Protein AF-A0A946WNR4-F1 (afdb_monomer_lite)

Sequence (130 aa):
MKRIKTASILAFVIGAMAILVGARVAILNKGMPYYVLQGLPAYNLILGVLSVFPVTFLIWKKSQSAIPASIAILASHSIVLLILIVAYLGTVSVFSLGAMIFRIIIWSIILRLLFLHKKENSLENKGRTL

pLDDT: mean 89.33, std 9.06, range [59.81, 98.19]

Foldseek 3Di:
DVLLVVLLVLLQVLLVVLQVQLCVVPPVVPDDPADAPPPLSVVSNVLSVCSNPVLSVCSNVLHPCNLVSLVVSLVVLVVVLVCCVPPPPPNHDPVSNVSSVVSNVSSVSSNVSSVVVVVVVVVVVVVVVD

Structure (mmCIF, N/CA/C/O backbone):
data_AF-A0A946WNR4-F1
#
_entry.id   AF-A0A946WNR4-F1
#
loop_
_atom_site.group_PDB
_atom_site.id
_atom_site.type_symbol
_atom_site.label_atom_id
_atom_site.label_alt_id
_atom_site.label_comp_id
_atom_site.label_asym_id
_atom_site.label_entity_id
_atom_site.label_seq_id
_atom_site.pdbx_PDB_ins_code
_atom_site.Cartn_x
_atom_site.Cartn_y
_atom_site.Cartn_z
_atom_site.occupancy
_atom_site.B_iso_or_equiv
_atom_site.auth_seq_id
_atom_site.auth_comp_id
_atom_site.auth_asym_id
_atom_site.auth_atom_id
_atom_site.pdbx_PDB_model_num
ATOM 1 N N . MET A 1 1 ? -16.530 -4.138 15.182 1.00 69.38 1 MET A N 1
ATOM 2 C CA . MET A 1 1 ? -15.350 -5.052 15.117 1.00 69.38 1 MET A CA 1
ATOM 3 C C . MET A 1 1 ? -15.116 -5.703 13.749 1.00 69.38 1 MET A C 1
ATOM 5 O O . MET A 1 1 ? -13.966 -5.732 13.326 1.00 69.38 1 MET A O 1
ATOM 9 N N . LYS A 1 2 ? -16.150 -6.195 13.041 1.00 89.62 2 LYS A N 1
ATOM 10 C CA . LYS A 1 2 ? -15.995 -6.900 11.746 1.00 89.62 2 LYS A CA 1
ATOM 11 C C . LYS A 1 2 ? -15.163 -6.123 10.703 1.00 89.62 2 LYS A C 1
ATOM 13 O O . LYS A 1 2 ? -14.231 -6.688 10.148 1.00 89.62 2 LYS A O 1
ATOM 18 N N . ARG A 1 3 ? -15.414 -4.814 10.531 1.00 91.94 3 ARG A N 1
ATOM 19 C CA . ARG A 1 3 ? -14.700 -3.939 9.571 1.00 91.94 3 ARG A CA 1
ATOM 20 C C . ARG A 1 3 ? -13.178 -3.919 9.750 1.00 91.94 3 ARG A C 1
ATOM 22 O O . ARG A 1 3 ? -12.456 -4.061 8.772 1.00 91.94 3 ARG A O 1
ATOM 29 N N . ILE A 1 4 ? -12.701 -3.768 10.989 1.00 94.19 4 ILE A N 1
ATOM 30 C CA . ILE A 1 4 ? -11.260 -3.732 11.290 1.00 94.19 4 ILE A CA 1
ATOM 31 C C . ILE A 1 4 ? -10.612 -5.082 11.005 1.00 94.19 4 ILE A C 1
ATOM 33 O O . ILE A 1 4 ? -9.549 -5.122 10.403 1.00 94.19 4 ILE A O 1
ATOM 37 N N . LYS A 1 5 ? -11.282 -6.185 11.359 1.00 93.94 5 LYS A N 1
ATOM 38 C CA . LYS A 1 5 ? -10.786 -7.529 11.048 1.00 93.94 5 LYS A CA 1
ATOM 39 C C . LYS A 1 5 ? -10.635 -7.721 9.535 1.00 93.94 5 LYS A C 1
ATOM 41 O O . LYS A 1 5 ? -9.586 -8.166 9.087 1.00 93.94 5 LYS A O 1
ATOM 46 N N . THR A 1 6 ? -11.644 -7.331 8.754 1.00 95.50 6 THR A N 1
ATOM 47 C CA . THR A 1 6 ? -11.581 -7.375 7.285 1.00 95.50 6 THR A CA 1
ATOM 48 C C . THR A 1 6 ? -10.451 -6.499 6.745 1.00 95.50 6 THR A C 1
ATOM 50 O O . THR A 1 6 ? -9.668 -6.969 5.930 1.00 95.50 6 THR A O 1
ATOM 53 N N . ALA A 1 7 ? -10.320 -5.261 7.227 1.00 94.69 7 ALA A N 1
ATOM 54 C CA . ALA A 1 7 ? -9.263 -4.346 6.800 1.00 94.69 7 ALA A CA 1
ATOM 55 C C . ALA A 1 7 ? -7.855 -4.891 7.107 1.00 94.69 7 ALA A C 1
ATOM 57 O O . ALA A 1 7 ? -6.996 -4.858 6.232 1.00 94.69 7 ALA A O 1
ATOM 58 N N . SER A 1 8 ? -7.630 -5.449 8.304 1.00 94.88 8 SER A N 1
ATOM 59 C CA . SER A 1 8 ? -6.360 -6.091 8.672 1.00 94.88 8 SER A CA 1
ATOM 60 C C . SER A 1 8 ? -6.040 -7.290 7.783 1.00 94.88 8 SER A C 1
ATOM 62 O O . SER A 1 8 ? -4.911 -7.417 7.326 1.00 94.88 8 SER A O 1
ATOM 64 N N . ILE A 1 9 ? -7.020 -8.160 7.515 1.00 96.56 9 ILE A N 1
ATOM 65 C CA . ILE A 1 9 ? -6.816 -9.331 6.649 1.00 96.56 9 ILE A CA 1
ATOM 66 C C . ILE A 1 9 ? -6.470 -8.885 5.226 1.00 96.56 9 ILE A C 1
ATOM 68 O O . ILE A 1 9 ? -5.521 -9.399 4.642 1.00 96.56 9 ILE A O 1
ATOM 72 N N . LEU A 1 10 ? -7.197 -7.905 4.682 1.00 96.19 10 LEU A N 1
ATOM 73 C CA . LEU A 1 10 ? -6.917 -7.362 3.353 1.00 96.19 10 LEU A CA 1
ATOM 74 C C . LEU A 1 10 ? -5.511 -6.754 3.277 1.00 96.19 10 LEU A C 1
ATOM 76 O O . LEU A 1 10 ? -4.782 -7.065 2.338 1.00 96.19 10 LEU A O 1
ATOM 80 N N . ALA A 1 11 ? -5.117 -5.944 4.267 1.00 95.25 11 ALA A N 1
ATOM 81 C CA . ALA A 1 11 ? -3.790 -5.329 4.341 1.00 95.25 11 ALA A CA 1
ATOM 82 C C . ALA A 1 11 ? -2.666 -6.379 4.413 1.00 95.25 11 ALA A C 1
ATOM 84 O O . ALA A 1 11 ? -1.663 -6.266 3.706 1.00 95.25 11 ALA A O 1
ATOM 85 N N . PHE A 1 12 ? -2.868 -7.436 5.204 1.00 96.12 12 PHE A N 1
ATOM 86 C CA . PHE A 1 12 ? -1.926 -8.544 5.308 1.00 96.12 12 PHE A CA 1
ATOM 87 C C . PHE A 1 12 ? -1.780 -9.286 3.978 1.00 96.12 12 PHE A C 1
ATOM 89 O O . PHE A 1 12 ? -0.670 -9.458 3.483 1.00 96.12 12 PHE A O 1
ATOM 96 N N . VAL A 1 13 ? -2.899 -9.694 3.371 1.00 96.19 13 VAL A N 1
ATOM 97 C CA . VAL A 1 13 ? -2.901 -10.485 2.132 1.00 96.19 13 VAL A CA 1
ATOM 98 C C . VAL A 1 13 ? -2.283 -9.698 0.978 1.00 96.19 13 VAL A C 1
ATOM 100 O O . VAL A 1 13 ? -1.416 -10.220 0.276 1.00 96.19 13 VAL A O 1
ATOM 103 N N . ILE A 1 14 ? -2.680 -8.434 0.794 1.00 93.81 14 ILE A N 1
ATOM 104 C CA . ILE A 1 14 ? -2.157 -7.617 -0.307 1.00 93.81 14 ILE A CA 1
ATOM 105 C C . ILE A 1 14 ? -0.671 -7.297 -0.117 1.00 93.81 14 ILE A C 1
ATOM 107 O O . ILE A 1 14 ? 0.097 -7.314 -1.082 1.00 93.81 14 ILE A O 1
ATOM 111 N N . GLY A 1 15 ? -0.249 -7.063 1.128 1.00 91.69 15 GLY A N 1
ATOM 112 C CA . GLY A 1 15 ? 1.153 -6.878 1.467 1.00 91.69 15 GLY A CA 1
ATOM 113 C C . GLY A 1 15 ? 1.970 -8.142 1.202 1.00 91.69 15 GLY A C 1
ATOM 114 O O . GLY A 1 15 ? 3.013 -8.069 0.556 1.00 91.69 15 GLY A O 1
ATOM 115 N N . ALA A 1 16 ? 1.482 -9.310 1.628 1.00 93.19 16 ALA A N 1
ATOM 116 C CA . ALA A 1 16 ? 2.187 -10.580 1.471 1.00 93.19 16 ALA A CA 1
ATOM 117 C C . ALA A 1 16 ? 2.362 -10.928 -0.011 1.00 93.19 16 ALA A C 1
ATOM 119 O O . ALA A 1 16 ? 3.454 -11.295 -0.441 1.00 93.19 16 ALA A O 1
ATOM 120 N N . MET A 1 17 ? 1.323 -10.714 -0.822 1.00 92.50 17 MET A N 1
ATOM 121 C CA . MET A 1 17 ? 1.410 -10.845 -2.276 1.00 92.50 17 MET A CA 1
ATOM 122 C C . MET A 1 17 ? 2.487 -9.922 -2.865 1.00 92.50 17 MET A C 1
ATOM 124 O O . MET A 1 17 ? 3.276 -10.352 -3.707 1.00 92.50 17 MET A O 1
ATOM 128 N N . ALA A 1 18 ? 2.546 -8.660 -2.425 1.00 89.31 18 ALA A N 1
ATOM 129 C CA . ALA A 1 18 ? 3.552 -7.712 -2.895 1.00 89.31 18 ALA A CA 1
ATOM 130 C C . ALA A 1 18 ? 4.980 -8.140 -2.525 1.00 89.31 18 ALA A C 1
ATOM 132 O O . ALA A 1 18 ? 5.867 -8.019 -3.368 1.00 89.31 18 ALA A O 1
ATOM 133 N N . ILE A 1 19 ? 5.184 -8.708 -1.332 1.00 90.38 19 ILE A N 1
ATOM 134 C CA . ILE A 1 19 ? 6.472 -9.277 -0.915 1.00 90.38 19 ILE A CA 1
ATOM 135 C C . ILE A 1 19 ? 6.854 -10.455 -1.805 1.00 90.38 19 ILE A C 1
ATOM 137 O O . ILE A 1 19 ? 7.959 -10.474 -2.330 1.00 90.38 19 ILE A O 1
ATOM 141 N N . LEU A 1 20 ? 5.958 -11.424 -2.013 1.00 87.50 20 LEU A N 1
ATOM 142 C CA . LEU A 1 20 ? 6.268 -12.629 -2.790 1.00 87.50 20 LEU A CA 1
ATOM 143 C C . LEU A 1 20 ? 6.627 -12.296 -4.243 1.00 87.50 20 LEU A C 1
ATOM 145 O O . LEU A 1 20 ? 7.627 -12.785 -4.771 1.00 87.50 20 LEU A O 1
ATOM 149 N N . VAL A 1 21 ? 5.834 -11.433 -4.882 1.00 83.25 21 VAL A N 1
ATOM 150 C CA . VAL A 1 21 ? 6.082 -10.986 -6.260 1.00 83.25 21 VAL A CA 1
ATOM 151 C C . VAL A 1 21 ? 7.341 -10.121 -6.322 1.00 83.25 21 VAL A C 1
ATOM 153 O O . VAL A 1 21 ? 8.198 -10.344 -7.175 1.00 83.25 21 VAL A O 1
ATOM 156 N N . GLY A 1 22 ? 7.483 -9.169 -5.397 1.00 80.94 22 GLY A N 1
ATOM 157 C CA . GLY A 1 22 ? 8.638 -8.280 -5.310 1.00 80.94 22 GLY A CA 1
ATOM 158 C C . GLY A 1 22 ? 9.938 -9.049 -5.093 1.00 80.94 22 GLY A C 1
ATOM 159 O O . GLY A 1 22 ? 10.875 -8.864 -5.854 1.00 80.94 22 GLY A O 1
ATOM 160 N N . ALA A 1 23 ? 9.986 -9.976 -4.138 1.00 81.25 23 ALA A N 1
ATOM 161 C CA . ALA A 1 23 ? 11.158 -10.801 -3.852 1.00 81.25 23 ALA A CA 1
ATOM 162 C C . ALA A 1 23 ? 11.522 -11.722 -5.025 1.00 81.25 23 ALA A C 1
ATOM 164 O O . ALA A 1 23 ? 12.697 -11.853 -5.366 1.00 81.25 23 ALA A O 1
ATOM 165 N N . ARG A 1 24 ? 10.529 -12.323 -5.697 1.00 79.75 24 ARG A N 1
ATOM 166 C CA . ARG A 1 24 ? 10.778 -13.185 -6.863 1.00 79.75 24 ARG A CA 1
ATOM 167 C C . ARG A 1 24 ? 11.494 -12.447 -7.994 1.00 79.75 24 ARG A C 1
ATOM 169 O O . ARG A 1 24 ? 12.349 -13.038 -8.645 1.00 79.75 24 ARG A O 1
ATOM 176 N N . VAL A 1 25 ? 11.146 -11.184 -8.214 1.00 73.75 25 VAL A N 1
ATOM 177 C CA . VAL A 1 25 ? 11.693 -10.392 -9.320 1.00 73.75 25 VAL A CA 1
ATOM 178 C C . VAL A 1 25 ? 12.922 -9.585 -8.890 1.00 73.75 25 VAL A C 1
ATOM 180 O O . VAL A 1 25 ? 13.906 -9.557 -9.615 1.00 73.75 25 VAL A O 1
ATOM 183 N N . ALA A 1 26 ? 12.899 -8.966 -7.707 1.00 70.06 26 ALA A N 1
ATOM 184 C CA . ALA A 1 26 ? 13.974 -8.107 -7.204 1.00 70.06 26 ALA A CA 1
ATOM 185 C C . ALA A 1 26 ? 15.164 -8.882 -6.622 1.00 70.06 26 ALA A C 1
ATOM 187 O O . ALA A 1 26 ? 16.295 -8.439 -6.766 1.00 70.06 26 ALA A O 1
ATOM 188 N N . ILE A 1 27 ? 14.911 -9.997 -5.923 1.00 66.75 27 ILE A N 1
ATOM 189 C CA . ILE A 1 27 ? 15.940 -10.725 -5.159 1.00 66.75 27 ILE A CA 1
ATOM 190 C C . ILE A 1 27 ? 16.354 -11.994 -5.894 1.00 66.75 27 ILE A C 1
ATOM 192 O O . ILE A 1 27 ? 17.537 -12.265 -6.050 1.00 66.75 27 ILE A O 1
ATOM 196 N N . LEU A 1 28 ? 15.384 -12.782 -6.364 1.00 67.25 28 LEU A N 1
ATOM 197 C CA . LEU A 1 28 ? 15.679 -14.083 -6.972 1.00 67.25 28 LEU A CA 1
ATOM 198 C C . LEU A 1 28 ? 16.118 -13.985 -8.440 1.00 67.25 28 LEU A C 1
ATOM 200 O O . LEU A 1 28 ? 16.382 -15.022 -9.043 1.00 67.25 28 LEU A O 1
ATOM 204 N N . ASN A 1 29 ? 16.136 -12.773 -9.016 1.00 63.34 29 ASN A N 1
ATOM 205 C CA . ASN A 1 29 ? 16.408 -12.481 -10.429 1.00 63.34 29 ASN A CA 1
ATOM 206 C C . ASN A 1 29 ? 15.710 -13.456 -11.401 1.00 63.34 29 ASN A C 1
ATOM 208 O O . ASN A 1 29 ? 16.196 -13.747 -12.494 1.00 63.34 29 ASN A O 1
ATOM 212 N N . LYS A 1 30 ? 14.563 -14.014 -10.986 1.00 67.38 30 LYS A N 1
ATOM 213 C CA . LYS A 1 30 ? 13.776 -14.911 -11.823 1.00 67.38 30 LYS A CA 1
ATOM 214 C C . LYS A 1 30 ? 13.074 -14.021 -12.833 1.00 67.38 30 LYS A C 1
ATOM 216 O O . LYS A 1 30 ? 12.114 -13.335 -12.480 1.00 67.38 30 LYS A O 1
ATOM 221 N N . GLY A 1 31 ? 13.591 -14.025 -14.061 1.00 59.81 31 GLY A N 1
ATOM 222 C CA . GLY A 1 31 ? 13.055 -13.249 -15.171 1.00 59.81 31 GLY A CA 1
ATOM 223 C C . GLY A 1 31 ? 11.547 -13.442 -15.293 1.00 59.81 31 GLY A C 1
ATOM 224 O O . GLY A 1 31 ? 11.034 -14.562 -15.239 1.00 59.81 31 GLY A O 1
ATOM 225 N N . MET A 1 32 ? 10.822 -12.335 -15.408 1.00 67.88 32 MET A N 1
ATOM 226 C CA . MET A 1 32 ? 9.426 -12.378 -15.824 1.00 67.88 32 MET A CA 1
ATOM 227 C C . MET A 1 32 ? 9.389 -12.491 -17.349 1.00 67.88 32 MET A C 1
ATOM 229 O O . MET A 1 32 ? 10.279 -11.958 -18.009 1.00 67.88 32 MET A O 1
ATOM 233 N N . PRO A 1 33 ? 8.365 -13.131 -17.940 1.00 67.69 33 PRO A N 1
ATOM 234 C CA . PRO A 1 33 ? 8.233 -13.235 -19.395 1.00 67.69 33 PRO A CA 1
ATOM 235 C C . PRO A 1 33 ? 7.887 -11.886 -20.063 1.00 67.69 33 PRO A C 1
ATOM 237 O O . PRO A 1 33 ? 7.407 -11.852 -21.189 1.00 67.69 33 PRO A O 1
ATOM 240 N N . TYR A 1 34 ? 8.071 -10.770 -19.355 1.00 68.44 34 TYR A N 1
ATOM 241 C CA . TYR A 1 34 ? 7.758 -9.415 -19.779 1.00 68.44 34 TYR A CA 1
ATOM 242 C C . TYR A 1 34 ? 8.759 -8.420 -19.190 1.00 68.44 34 TYR A C 1
ATOM 244 O O . TYR A 1 34 ? 9.355 -8.669 -18.140 1.00 68.44 34 TYR A O 1
ATOM 252 N N . TYR A 1 35 ? 8.899 -7.265 -19.843 1.00 69.31 35 TYR A N 1
ATOM 253 C CA . TYR A 1 35 ? 9.762 -6.182 -19.380 1.00 69.31 35 TYR A CA 1
ATOM 254 C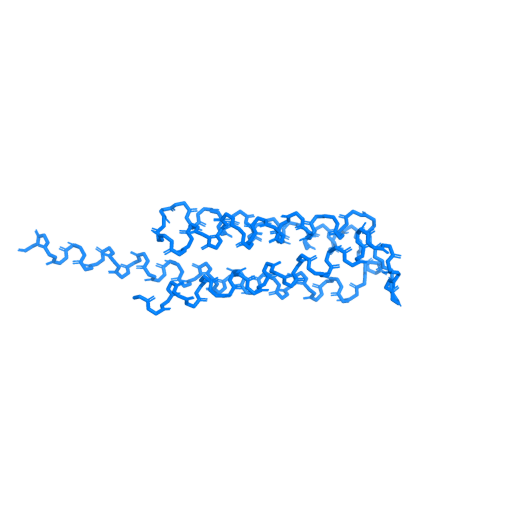 C . TYR A 1 35 ? 9.288 -5.627 -18.029 1.00 69.31 35 TYR A C 1
ATOM 256 O O . TYR A 1 35 ? 8.119 -5.271 -17.853 1.00 69.31 35 TYR A O 1
ATOM 264 N N . VAL A 1 36 ? 10.209 -5.550 -17.070 1.00 73.31 36 VAL A N 1
ATOM 265 C CA . VAL A 1 36 ? 9.976 -4.979 -15.743 1.00 73.31 36 VAL A CA 1
ATOM 266 C C . VAL A 1 36 ? 10.943 -3.825 -15.542 1.00 73.31 36 VAL A C 1
ATOM 268 O O . VAL A 1 36 ? 12.153 -3.996 -15.673 1.00 73.31 36 VAL A O 1
ATOM 271 N N . LEU A 1 37 ? 10.402 -2.656 -15.196 1.00 81.88 37 LEU A N 1
ATOM 272 C CA . LEU A 1 37 ? 11.207 -1.469 -14.940 1.00 81.88 37 LEU A CA 1
ATOM 273 C C . LEU A 1 37 ? 12.155 -1.719 -13.759 1.00 81.88 37 LEU A C 1
ATOM 275 O O . LEU A 1 37 ? 11.714 -2.109 -12.670 1.00 81.88 37 LEU A O 1
ATOM 279 N N . GLN A 1 38 ? 13.448 -1.481 -13.975 1.00 79.69 38 GLN A N 1
ATOM 280 C CA . GLN A 1 38 ? 14.469 -1.639 -12.941 1.00 79.69 38 GLN A CA 1
ATOM 281 C C . GLN A 1 38 ? 14.133 -0.716 -11.754 1.00 79.69 38 GLN A C 1
ATOM 283 O O . GLN A 1 38 ? 13.921 0.480 -11.924 1.00 79.69 38 GLN A O 1
ATOM 288 N N . GLY A 1 39 ? 13.991 -1.291 -10.555 1.00 84.00 39 GLY A N 1
ATOM 289 C CA . GLY A 1 39 ? 13.602 -0.582 -9.324 1.00 84.00 39 GLY A CA 1
ATOM 290 C C . GLY A 1 39 ? 12.131 -0.731 -8.903 1.00 84.00 39 GLY A C 1
ATOM 291 O O . GLY A 1 39 ? 11.843 -0.740 -7.704 1.00 84.00 39 GLY A O 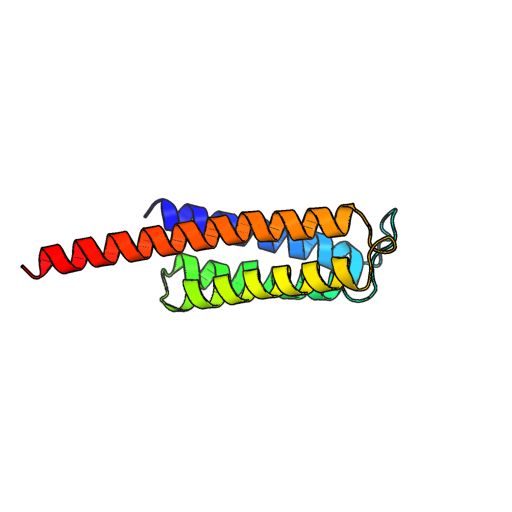1
ATOM 292 N N . LEU A 1 40 ? 11.197 -0.966 -9.834 1.00 86.88 40 LEU A N 1
ATOM 293 C CA . LEU A 1 40 ? 9.774 -1.156 -9.504 1.00 86.88 40 LEU A CA 1
ATOM 294 C C . LEU A 1 40 ? 9.520 -2.376 -8.585 1.00 86.88 40 LEU A C 1
ATOM 296 O O . LEU A 1 40 ? 8.732 -2.266 -7.639 1.00 86.88 40 LEU A O 1
ATOM 300 N N . PRO A 1 41 ? 10.192 -3.529 -8.781 1.00 87.31 41 PRO A N 1
ATOM 301 C CA . PRO A 1 41 ? 10.088 -4.670 -7.871 1.00 87.31 41 PRO A CA 1
ATOM 302 C C . PRO A 1 41 ? 10.598 -4.388 -6.457 1.00 87.31 41 PRO A C 1
ATOM 304 O O . PRO A 1 41 ? 9.972 -4.826 -5.494 1.00 87.31 41 PRO A O 1
ATOM 307 N N . ALA A 1 42 ? 11.700 -3.642 -6.327 1.00 89.12 42 ALA A N 1
ATOM 308 C CA . ALA A 1 42 ? 12.273 -3.285 -5.031 1.00 89.12 42 ALA A CA 1
ATOM 309 C C . ALA A 1 42 ? 11.327 -2.361 -4.252 1.00 89.12 42 ALA A C 1
ATOM 311 O O . ALA A 1 42 ? 11.031 -2.622 -3.088 1.00 89.12 42 ALA A O 1
ATOM 312 N N . TYR A 1 43 ? 10.762 -1.353 -4.924 1.00 93.06 43 TYR A N 1
ATOM 313 C CA . TYR A 1 43 ? 9.698 -0.521 -4.363 1.00 93.06 43 TYR A CA 1
ATOM 314 C C . TYR A 1 43 ? 8.515 -1.373 -3.872 1.00 93.06 43 TYR A C 1
ATOM 316 O O . TYR A 1 43 ? 8.093 -1.256 -2.722 1.00 93.06 43 TYR A O 1
ATOM 324 N N . ASN A 1 44 ? 8.011 -2.281 -4.715 1.00 91.56 44 ASN A N 1
ATOM 325 C CA . ASN A 1 44 ? 6.875 -3.136 -4.363 1.00 91.56 44 ASN A CA 1
ATOM 326 C C . ASN A 1 44 ? 7.167 -4.035 -3.157 1.00 91.56 44 ASN A C 1
ATOM 328 O O . ASN A 1 44 ? 6.281 -4.245 -2.329 1.00 91.56 44 ASN A O 1
ATOM 332 N N . LEU A 1 45 ? 8.393 -4.548 -3.050 1.00 89.62 45 LEU A N 1
ATOM 333 C CA . LEU A 1 45 ? 8.832 -5.346 -1.913 1.00 89.62 45 LEU A CA 1
ATOM 334 C C . LEU A 1 45 ? 8.832 -4.520 -0.622 1.00 89.62 45 LEU A C 1
ATOM 336 O O . LEU A 1 45 ? 8.228 -4.944 0.360 1.00 89.62 45 LEU A O 1
ATOM 340 N N . ILE A 1 46 ? 9.453 -3.336 -0.629 1.00 93.81 46 ILE A N 1
ATOM 341 C CA . ILE A 1 46 ? 9.532 -2.455 0.547 1.00 93.81 46 ILE A CA 1
ATOM 342 C C . ILE A 1 46 ? 8.127 -2.081 1.027 1.00 93.81 46 ILE A C 1
ATOM 344 O O . ILE A 1 46 ? 7.791 -2.263 2.198 1.00 93.81 46 ILE A O 1
ATOM 348 N N . LEU A 1 47 ? 7.271 -1.613 0.117 1.00 94.56 47 LEU A N 1
ATOM 349 C CA . LEU A 1 47 ? 5.898 -1.232 0.450 1.00 94.56 47 LEU A CA 1
ATOM 350 C C . LEU A 1 47 ? 5.063 -2.448 0.871 1.00 94.56 47 LEU A C 1
ATOM 352 O O . LEU A 1 47 ? 4.205 -2.329 1.746 1.00 94.56 47 LEU A O 1
ATOM 356 N N . GLY A 1 48 ? 5.340 -3.626 0.308 1.00 91.94 48 GLY A N 1
ATOM 357 C CA . GLY A 1 48 ? 4.763 -4.895 0.741 1.00 91.94 48 GLY A CA 1
ATOM 358 C C . GLY A 1 48 ? 5.107 -5.224 2.194 1.00 91.94 48 GLY A C 1
ATOM 359 O O . GLY A 1 48 ? 4.205 -5.500 2.981 1.00 91.94 48 GLY A O 1
ATOM 360 N N . VAL A 1 49 ? 6.381 -5.113 2.581 1.00 94.25 49 VAL A N 1
ATOM 361 C CA . VAL A 1 49 ? 6.843 -5.303 3.969 1.00 94.25 49 VAL A CA 1
ATOM 362 C C . VAL A 1 49 ? 6.157 -4.311 4.909 1.00 94.25 49 VAL A C 1
ATOM 364 O O . VAL A 1 49 ? 5.595 -4.720 5.926 1.00 94.25 49 VAL A O 1
ATOM 367 N N . LEU A 1 50 ? 6.116 -3.024 4.549 1.00 94.94 50 LEU A N 1
ATOM 368 C CA . LEU A 1 50 ? 5.410 -2.008 5.337 1.00 94.94 50 LEU A CA 1
ATOM 369 C C . LEU A 1 50 ? 3.911 -2.330 5.480 1.00 94.94 50 LEU A C 1
ATOM 371 O O . LEU A 1 50 ? 3.323 -2.173 6.549 1.00 94.94 50 LEU A O 1
ATOM 375 N N . SER A 1 51 ? 3.286 -2.844 4.426 1.00 91.62 51 SE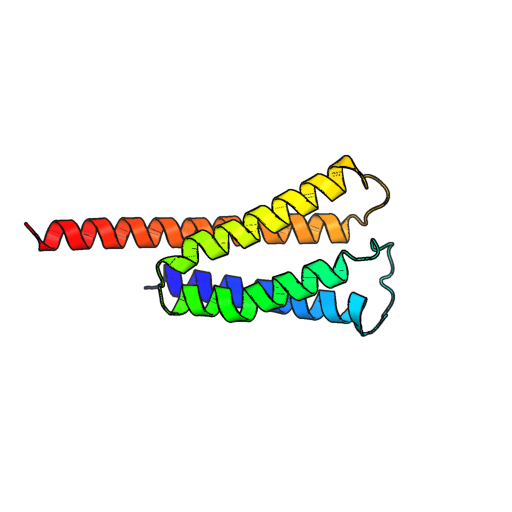R A N 1
ATOM 376 C CA . SER A 1 51 ? 1.875 -3.232 4.443 1.00 91.62 51 SER A CA 1
ATOM 377 C C . SER A 1 51 ? 1.607 -4.410 5.390 1.00 91.62 51 SER A C 1
ATOM 379 O O . SER A 1 51 ? 0.699 -4.337 6.224 1.00 91.62 51 SER A O 1
ATOM 381 N N . VAL A 1 52 ? 2.411 -5.479 5.303 1.00 92.75 52 VAL A N 1
ATOM 382 C CA . VAL A 1 52 ? 2.243 -6.709 6.102 1.00 92.75 52 VAL A CA 1
ATOM 383 C C . VAL A 1 52 ? 2.504 -6.484 7.578 1.00 92.75 52 VAL A C 1
ATOM 385 O O . VAL A 1 52 ? 1.758 -7.005 8.403 1.00 92.75 52 VAL A O 1
ATOM 388 N N . PHE A 1 53 ? 3.561 -5.749 7.920 1.00 93.38 53 PHE A N 1
ATOM 389 C CA . PHE A 1 53 ? 4.000 -5.650 9.307 1.00 93.38 53 PHE A CA 1
ATOM 390 C C . PHE A 1 53 ? 3.433 -4.396 9.981 1.00 93.38 53 PHE A C 1
ATOM 392 O O . PHE A 1 53 ? 2.419 -4.520 10.677 1.00 93.38 53 PHE A O 1
ATOM 399 N N . PRO A 1 54 ? 3.993 -3.184 9.792 1.00 93.62 54 PRO A N 1
ATOM 400 C CA . PRO A 1 54 ? 3.570 -2.036 10.579 1.00 93.62 54 PRO A CA 1
ATOM 401 C C . PRO A 1 54 ? 2.122 -1.633 10.298 1.00 93.62 54 PRO A C 1
ATOM 403 O O . PRO A 1 54 ? 1.369 -1.410 11.244 1.00 93.62 54 PRO A O 1
ATOM 406 N N . VAL A 1 55 ? 1.678 -1.575 9.038 1.00 93.12 55 VAL A N 1
ATOM 407 C CA . VAL A 1 55 ? 0.333 -1.054 8.740 1.00 93.12 55 VAL A CA 1
ATOM 408 C C . VAL A 1 55 ? -0.760 -2.027 9.179 1.00 93.12 55 VAL A C 1
ATOM 410 O O . VAL A 1 55 ? -1.702 -1.623 9.861 1.00 93.12 55 VAL A O 1
ATOM 413 N N . THR A 1 56 ? -0.619 -3.319 8.875 1.00 94.62 56 THR A N 1
ATOM 414 C CA . THR A 1 56 ? -1.560 -4.345 9.353 1.00 94.62 56 THR A CA 1
ATOM 415 C C . THR A 1 56 ? -1.631 -4.373 10.882 1.00 94.62 56 THR A C 1
ATOM 417 O O . THR A 1 56 ? -2.733 -4.425 11.438 1.00 94.62 56 THR A O 1
ATOM 420 N N . PHE A 1 57 ? -0.486 -4.287 11.571 1.00 94.56 57 PHE A N 1
ATOM 421 C CA . PHE A 1 57 ? -0.436 -4.241 13.033 1.00 94.56 57 PHE A CA 1
ATOM 422 C C . PHE A 1 57 ? -1.154 -3.007 13.596 1.00 94.56 57 PHE A C 1
ATOM 424 O O . PHE A 1 57 ? -1.974 -3.135 14.508 1.00 94.56 57 PHE A O 1
ATOM 431 N N . LEU A 1 58 ? -0.922 -1.823 13.015 1.00 94.75 58 LEU A N 1
ATOM 432 C CA . LEU A 1 58 ? -1.611 -0.587 13.400 1.00 94.75 58 LEU A CA 1
ATOM 433 C C . LEU A 1 58 ? -3.130 -0.697 13.217 1.00 94.75 58 LEU A C 1
ATOM 435 O O . LEU A 1 58 ? -3.881 -0.283 14.105 1.00 94.75 58 LEU A O 1
ATOM 439 N N . ILE A 1 59 ? -3.588 -1.281 12.103 1.00 94.81 59 ILE A N 1
ATOM 440 C CA . ILE A 1 59 ? -5.016 -1.513 11.850 1.00 94.81 59 ILE A CA 1
ATOM 441 C C . ILE A 1 59 ? -5.587 -2.479 12.893 1.00 94.81 59 ILE A C 1
ATOM 443 O O . ILE A 1 59 ? -6.631 -2.194 13.481 1.00 94.81 59 ILE A O 1
ATOM 447 N N . TRP A 1 60 ? -4.897 -3.587 13.175 1.00 94.00 60 TRP A N 1
ATOM 448 C CA . TRP A 1 60 ? -5.368 -4.588 14.136 1.00 94.00 60 TRP A CA 1
ATOM 449 C C . TRP A 1 60 ? -5.498 -4.007 15.549 1.00 94.00 60 TRP A C 1
ATOM 451 O O . TRP A 1 60 ? -6.507 -4.226 16.225 1.00 94.00 60 TRP A O 1
ATOM 461 N N . LYS A 1 61 ? -4.529 -3.187 15.969 1.00 94.00 61 LYS A N 1
ATOM 462 C CA . LYS A 1 61 ? -4.563 -2.460 17.246 1.00 94.00 61 LYS A CA 1
ATOM 463 C C . LYS A 1 61 ? -5.554 -1.294 17.273 1.00 94.00 61 LYS A C 1
ATOM 465 O O . LYS A 1 61 ? -5.685 -0.659 18.314 1.00 94.00 61 LYS A O 1
ATOM 470 N N . LYS A 1 62 ? -6.266 -1.015 16.171 1.00 92.31 62 LYS A N 1
ATOM 471 C CA . LYS A 1 62 ? -7.178 0.135 16.024 1.00 92.31 62 LYS A CA 1
ATOM 472 C C . LYS A 1 62 ? -6.487 1.465 16.354 1.00 92.31 62 LYS A C 1
ATOM 474 O O . LYS A 1 62 ? -7.111 2.376 16.894 1.00 92.31 62 LYS A O 1
ATOM 479 N N . SER A 1 63 ? -5.191 1.561 16.058 1.00 92.69 63 SER A N 1
ATOM 480 C CA . SER A 1 63 ? -4.403 2.757 16.346 1.00 92.69 63 SER A CA 1
ATOM 481 C C . SER A 1 63 ? -4.913 3.945 15.530 1.00 92.69 63 SER A C 1
ATOM 483 O O . SER A 1 63 ? -5.314 3.787 14.374 1.00 92.69 63 SER A O 1
ATOM 485 N N . GLN A 1 64 ? -4.841 5.153 16.095 1.00 89.81 64 GLN A N 1
ATOM 486 C CA . GLN A 1 64 ? -5.159 6.374 15.349 1.00 89.81 64 GLN A CA 1
ATOM 487 C C . GLN A 1 64 ? -4.236 6.561 14.135 1.00 89.81 64 GLN A C 1
ATOM 489 O O . GLN A 1 64 ? -4.668 7.109 13.120 1.00 89.81 64 GLN A O 1
ATOM 494 N N . SER A 1 65 ? -3.016 6.016 14.192 1.00 94.88 65 SER A N 1
ATOM 495 C CA . SER A 1 65 ? -2.044 6.052 13.096 1.00 94.88 65 SER A CA 1
ATOM 496 C C . SER A 1 65 ? -2.377 5.103 11.936 1.00 94.88 65 SER A C 1
ATOM 498 O O . SER A 1 65 ? -1.737 5.178 10.891 1.00 94.88 65 SER A O 1
ATOM 500 N N . ALA A 1 6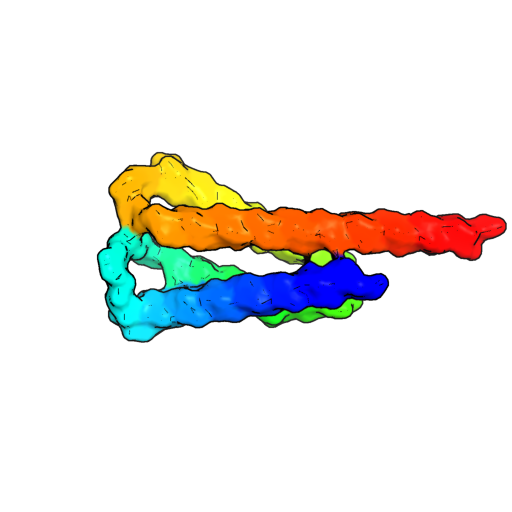6 ? -3.390 4.233 12.059 1.00 94.81 66 ALA A N 1
ATOM 501 C CA . ALA A 1 66 ? -3.777 3.310 10.989 1.00 94.81 66 ALA A CA 1
ATOM 502 C C . ALA A 1 66 ? -4.288 4.036 9.731 1.00 94.81 66 ALA A C 1
ATOM 504 O O . ALA A 1 66 ? -3.977 3.630 8.611 1.00 94.81 66 ALA A O 1
ATOM 505 N N . ILE A 1 67 ? -5.049 5.122 9.908 1.00 96.19 67 ILE A N 1
ATOM 506 C CA . ILE A 1 67 ? -5.562 5.942 8.799 1.00 96.19 67 ILE A CA 1
ATOM 507 C C . ILE A 1 67 ? -4.424 6.660 8.059 1.00 96.19 67 ILE A C 1
ATOM 509 O O . ILE A 1 67 ? -4.305 6.431 6.856 1.00 96.19 67 ILE A O 1
ATOM 513 N N . PRO A 1 68 ? -3.569 7.479 8.710 1.00 97.00 68 PRO A N 1
ATOM 514 C CA . PRO A 1 68 ? -2.492 8.169 8.002 1.00 97.00 68 PRO A CA 1
ATOM 515 C C . PRO A 1 68 ? -1.500 7.192 7.361 1.00 97.00 68 PRO A C 1
ATOM 517 O O . PRO A 1 68 ? -1.076 7.425 6.234 1.00 97.00 68 PRO A O 1
ATOM 520 N N . ALA A 1 69 ? -1.203 6.054 7.999 1.00 96.69 69 ALA A N 1
ATOM 521 C CA . ALA A 1 69 ? -0.361 5.025 7.393 1.00 96.69 69 ALA A CA 1
ATOM 522 C C . ALA A 1 69 ? -0.999 4.416 6.128 1.00 96.69 69 ALA A C 1
ATOM 524 O O . ALA A 1 69 ? -0.329 4.265 5.109 1.00 96.69 69 ALA A O 1
ATOM 525 N N . SER A 1 70 ? -2.306 4.130 6.151 1.00 96.81 70 SER A N 1
ATOM 526 C CA . SER A 1 70 ? -3.027 3.622 4.972 1.00 96.81 70 SER A CA 1
ATOM 527 C C . SER A 1 70 ? -3.101 4.656 3.842 1.00 96.81 70 SER A C 1
ATOM 529 O O . SER A 1 70 ? -2.993 4.293 2.673 1.00 96.81 70 SER A O 1
ATOM 531 N N . ILE A 1 71 ? -3.244 5.946 4.178 1.00 98.00 71 ILE A N 1
ATOM 532 C CA . ILE A 1 71 ? -3.176 7.051 3.209 1.00 98.00 71 ILE A CA 1
ATOM 533 C C . ILE A 1 71 ? -1.787 7.109 2.574 1.00 98.00 71 ILE A C 1
ATOM 535 O O . ILE A 1 71 ? -1.695 7.206 1.355 1.00 98.00 71 ILE A O 1
ATOM 539 N N . ALA A 1 72 ? -0.717 7.001 3.366 1.00 97.56 72 ALA A N 1
ATOM 540 C CA . ALA A 1 72 ? 0.650 7.022 2.854 1.00 97.56 72 ALA A CA 1
ATOM 541 C C . ALA A 1 72 ? 0.914 5.877 1.861 1.00 97.56 72 ALA A C 1
ATOM 543 O O . ALA A 1 72 ? 1.490 6.116 0.799 1.00 97.56 72 ALA A O 1
ATOM 544 N N . ILE A 1 73 ? 0.442 4.657 2.148 1.00 97.12 73 ILE A N 1
ATOM 545 C CA . ILE A 1 73 ? 0.564 3.528 1.212 1.00 97.12 73 ILE A CA 1
ATOM 546 C C . ILE A 1 73 ? -0.238 3.782 -0.074 1.00 97.12 73 ILE A C 1
ATOM 548 O O . ILE A 1 73 ? 0.299 3.643 -1.175 1.00 97.12 73 ILE A O 1
ATOM 552 N N . LEU A 1 74 ? -1.504 4.197 0.045 1.00 97.56 74 LEU A N 1
ATOM 553 C CA . LEU A 1 74 ? -2.364 4.484 -1.108 1.00 97.56 74 LEU A CA 1
ATOM 554 C C . LEU A 1 74 ? -1.787 5.599 -1.993 1.00 97.56 74 LEU A C 1
ATOM 556 O O . LEU A 1 74 ? -1.750 5.462 -3.217 1.00 97.56 74 LEU A O 1
ATOM 560 N N . ALA A 1 75 ? -1.316 6.683 -1.379 1.00 97.81 75 ALA A N 1
ATOM 561 C CA . ALA A 1 75 ? -0.689 7.801 -2.069 1.00 97.81 75 ALA A CA 1
ATOM 562 C C . ALA A 1 75 ? 0.591 7.352 -2.775 1.00 97.81 75 ALA A C 1
ATOM 564 O O . ALA A 1 75 ? 0.767 7.648 -3.953 1.00 97.81 75 ALA A O 1
ATOM 565 N N . SER A 1 76 ? 1.432 6.562 -2.102 1.00 97.25 76 SER A N 1
ATOM 566 C CA . SER A 1 76 ? 2.659 6.023 -2.694 1.00 97.25 76 SER A CA 1
ATOM 567 C C . SER A 1 76 ? 2.356 5.226 -3.965 1.00 97.25 76 SER A C 1
ATOM 569 O O . SER A 1 76 ? 2.975 5.469 -4.998 1.00 97.25 76 SER A O 1
ATOM 571 N N . HIS A 1 77 ? 1.379 4.314 -3.926 1.00 96.12 77 HIS A N 1
ATOM 572 C CA . HIS A 1 77 ? 0.989 3.543 -5.109 1.00 96.12 77 HIS A CA 1
ATOM 573 C C . HIS A 1 77 ? 0.389 4.415 -6.213 1.00 96.12 77 HIS A C 1
ATOM 575 O O . HIS A 1 77 ? 0.666 4.183 -7.387 1.00 96.12 77 HIS A O 1
ATOM 581 N N . SER A 1 78 ? -0.404 5.422 -5.846 1.00 97.25 78 SER A N 1
ATOM 582 C CA . SER A 1 78 ? -1.028 6.341 -6.804 1.00 97.25 78 SER A CA 1
ATOM 583 C C . SER A 1 78 ? 0.015 7.199 -7.521 1.00 97.25 78 SER A C 1
ATOM 585 O O . SER A 1 78 ? -0.051 7.347 -8.737 1.00 97.25 78 SER A O 1
ATOM 587 N N . ILE A 1 79 ? 1.016 7.698 -6.790 1.00 97.38 79 ILE A N 1
ATOM 588 C CA . ILE A 1 79 ? 2.147 8.450 -7.346 1.00 97.38 79 ILE A CA 1
ATOM 589 C C . ILE A 1 79 ? 2.961 7.563 -8.285 1.00 97.38 79 ILE A C 1
ATOM 591 O O . ILE A 1 79 ? 3.252 7.970 -9.406 1.00 97.38 79 ILE A O 1
ATOM 595 N N . VAL A 1 80 ? 3.297 6.337 -7.871 1.00 95.25 80 VAL A N 1
ATOM 596 C CA . VAL A 1 80 ? 4.042 5.422 -8.743 1.00 95.25 80 VAL A CA 1
ATOM 597 C C . VAL A 1 80 ? 3.236 5.079 -9.991 1.00 95.25 80 VAL A C 1
ATOM 599 O O . VAL A 1 80 ? 3.789 5.129 -11.082 1.00 95.25 80 VAL A O 1
ATOM 602 N N . LEU A 1 81 ? 1.936 4.795 -9.874 1.00 95.62 81 LEU A N 1
ATOM 603 C CA . LEU A 1 81 ? 1.093 4.563 -11.047 1.00 95.62 81 LEU A CA 1
ATOM 604 C C . LEU A 1 81 ? 1.083 5.779 -11.984 1.00 95.62 81 LEU A C 1
ATOM 606 O O . LEU A 1 81 ? 1.219 5.603 -13.191 1.00 95.62 81 LEU A O 1
ATOM 610 N N . LEU A 1 82 ? 0.974 6.995 -11.445 1.00 96.50 82 LEU A N 1
ATOM 611 C CA . LEU A 1 82 ? 1.033 8.221 -12.238 1.00 96.50 82 LEU A CA 1
ATOM 612 C C . LEU A 1 82 ? 2.369 8.342 -12.984 1.00 96.50 82 LEU A C 1
ATOM 614 O O . LEU A 1 82 ? 2.368 8.603 -14.182 1.00 96.50 82 LEU A O 1
ATOM 618 N N . ILE A 1 83 ? 3.495 8.080 -12.313 1.00 94.19 83 ILE A N 1
ATOM 619 C CA . ILE A 1 83 ? 4.823 8.068 -12.945 1.00 94.19 83 ILE A CA 1
ATOM 620 C C . ILE A 1 83 ? 4.877 7.030 -14.070 1.00 94.19 83 ILE A C 1
ATOM 622 O O . ILE A 1 83 ? 5.371 7.332 -15.153 1.00 94.19 83 ILE A O 1
ATOM 626 N N . LEU A 1 84 ? 4.349 5.822 -13.850 1.00 93.06 84 LEU A N 1
ATOM 627 C CA . LEU A 1 84 ? 4.336 4.776 -14.875 1.00 93.06 84 LEU A CA 1
ATOM 628 C C . LEU A 1 84 ? 3.496 5.175 -16.095 1.00 93.06 84 LEU A C 1
ATOM 630 O O . LEU A 1 84 ? 3.915 4.918 -17.219 1.00 93.06 84 LEU A O 1
ATOM 634 N N . ILE A 1 85 ? 2.343 5.815 -15.886 1.00 94.31 85 ILE A N 1
ATOM 635 C CA . ILE A 1 85 ? 1.460 6.266 -16.971 1.00 94.31 85 ILE A CA 1
ATOM 636 C C . ILE A 1 85 ? 2.057 7.460 -17.725 1.00 94.31 85 ILE A C 1
ATOM 638 O O . ILE A 1 85 ? 1.887 7.548 -18.933 1.00 94.31 85 ILE A O 1
ATOM 642 N N . VAL A 1 86 ? 2.744 8.380 -17.046 1.00 95.00 86 VAL A N 1
ATOM 643 C CA . VAL A 1 86 ? 3.265 9.602 -17.682 1.00 95.00 86 VAL A CA 1
ATOM 644 C C . VAL A 1 86 ? 4.617 9.366 -18.354 1.00 95.00 86 VAL A C 1
ATOM 646 O O . VAL A 1 86 ? 4.829 9.822 -19.472 1.00 95.00 86 VAL A O 1
ATOM 649 N N . ALA A 1 87 ? 5.535 8.662 -17.689 1.00 91.62 87 AL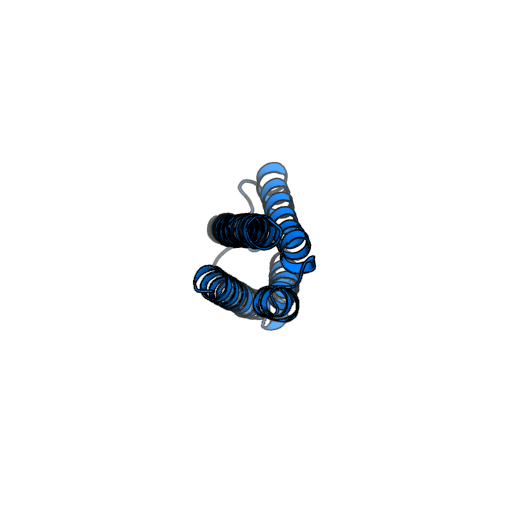A A N 1
ATOM 650 C CA . ALA A 1 87 ? 6.928 8.552 -18.127 1.00 91.62 87 ALA A CA 1
ATOM 651 C C . ALA A 1 87 ? 7.276 7.207 -18.783 1.00 91.62 87 ALA A C 1
ATOM 653 O O . ALA A 1 87 ? 8.285 7.112 -19.474 1.00 91.62 87 ALA A O 1
ATOM 654 N N . TYR A 1 88 ? 6.465 6.164 -18.573 1.00 89.44 88 TYR A N 1
ATOM 655 C CA . TYR A 1 88 ? 6.788 4.794 -18.997 1.00 89.44 88 TYR A CA 1
ATOM 656 C C . TYR A 1 88 ? 5.647 4.109 -19.760 1.00 89.44 88 TYR A C 1
ATOM 658 O O . TYR A 1 88 ? 5.620 2.879 -19.880 1.00 89.44 88 TYR A O 1
ATOM 666 N N . LEU A 1 89 ? 4.702 4.880 -20.306 1.00 87.44 89 LEU A N 1
ATOM 667 C CA . LEU A 1 89 ? 3.614 4.328 -21.107 1.00 87.44 89 LEU A CA 1
ATOM 668 C C . LEU A 1 89 ? 4.170 3.618 -22.346 1.00 87.44 89 LEU A C 1
ATOM 670 O O . LEU A 1 89 ? 5.048 4.135 -23.030 1.00 87.44 89 LEU A O 1
ATOM 674 N N . GLY A 1 90 ? 3.681 2.409 -22.618 1.00 85.06 90 GLY A N 1
ATOM 675 C CA . GLY A 1 90 ? 4.148 1.585 -23.738 1.00 85.06 90 GLY A CA 1
ATOM 676 C C . GLY A 1 90 ? 5.455 0.823 -23.486 1.00 85.06 90 GLY A C 1
ATOM 677 O O . GLY A 1 90 ? 5.755 -0.094 -24.243 1.00 85.06 90 GLY A O 1
ATOM 678 N N . THR A 1 91 ? 6.197 1.128 -22.414 1.00 86.81 91 THR A N 1
ATOM 679 C CA . THR A 1 91 ? 7.390 0.357 -22.009 1.00 86.81 91 THR A CA 1
ATOM 680 C C . THR A 1 91 ? 7.104 -0.547 -20.816 1.00 86.81 91 THR A C 1
ATOM 682 O O . THR A 1 91 ? 7.509 -1.708 -20.801 1.00 86.81 91 THR A O 1
ATOM 685 N N . VAL A 1 92 ? 6.368 -0.052 -19.818 1.00 85.88 92 VAL A N 1
ATOM 686 C CA . VAL A 1 92 ? 5.986 -0.837 -18.641 1.00 85.88 92 VAL A CA 1
ATOM 687 C C . VAL A 1 92 ? 4.998 -1.949 -19.013 1.00 85.88 92 VAL A C 1
ATOM 689 O O . VAL A 1 92 ? 4.076 -1.747 -19.803 1.00 85.88 92 VAL A O 1
ATOM 692 N N . SER A 1 93 ? 5.147 -3.135 -18.414 1.00 87.62 93 SER A N 1
ATOM 693 C CA . SER A 1 93 ? 4.216 -4.232 -18.681 1.00 87.62 93 SER A CA 1
ATOM 694 C C . SER A 1 93 ? 2.800 -3.932 -18.179 1.00 87.62 93 SER A C 1
ATOM 696 O O . SER A 1 93 ? 2.598 -3.407 -17.078 1.00 87.62 93 SER A O 1
ATOM 698 N N . VAL A 1 94 ? 1.798 -4.367 -18.951 1.00 87.62 94 VAL A N 1
ATOM 699 C CA . VAL A 1 94 ? 0.374 -4.275 -18.575 1.00 87.62 94 VAL A CA 1
ATOM 700 C C . VAL A 1 94 ? 0.102 -5.013 -17.260 1.00 87.62 94 VAL A C 1
ATOM 702 O O . VAL A 1 94 ? -0.705 -4.565 -16.450 1.00 87.62 94 VAL A O 1
ATOM 705 N N . PHE A 1 95 ? 0.838 -6.096 -16.984 1.00 84.88 95 PHE A N 1
ATOM 706 C CA . PHE A 1 95 ? 0.772 -6.806 -15.705 1.00 84.88 95 PHE A CA 1
ATOM 707 C C . PHE A 1 95 ? 1.227 -5.941 -14.521 1.00 84.88 95 PHE A C 1
ATOM 709 O O . PHE A 1 95 ? 0.614 -5.996 -13.456 1.00 84.88 95 PHE A O 1
ATOM 716 N N . SER A 1 96 ? 2.264 -5.113 -14.694 1.00 85.81 96 SER A N 1
ATOM 717 C CA . SER A 1 96 ? 2.739 -4.208 -13.638 1.00 85.81 96 SER A CA 1
ATOM 718 C C . SER A 1 96 ? 1.741 -3.080 -13.376 1.00 85.81 96 SER A C 1
ATOM 720 O O . SER A 1 96 ? 1.449 -2.784 -12.217 1.00 85.81 96 SER A O 1
ATOM 722 N N . LEU A 1 97 ? 1.166 -2.498 -14.437 1.00 91.12 97 LEU A N 1
ATOM 723 C CA . LEU A 1 97 ? 0.097 -1.501 -14.323 1.00 91.12 97 LEU A CA 1
ATOM 724 C C . LEU A 1 97 ? -1.141 -2.091 -13.643 1.00 91.12 97 LEU A C 1
ATOM 726 O O . LEU A 1 97 ? -1.634 -1.527 -12.667 1.00 91.12 97 LEU A O 1
ATOM 730 N N . GLY A 1 98 ? -1.592 -3.265 -14.089 1.00 91.31 98 GLY A N 1
ATOM 731 C CA . GLY A 1 98 ? -2.726 -3.970 -13.495 1.00 91.31 98 GLY A CA 1
ATOM 732 C C . GLY A 1 98 ? -2.511 -4.263 -12.010 1.00 91.31 98 GLY A C 1
ATOM 733 O O . GLY A 1 98 ? -3.397 -4.012 -11.194 1.00 91.31 98 GLY A O 1
ATOM 734 N N . ALA A 1 99 ? -1.309 -4.700 -11.624 1.00 89.81 99 ALA A N 1
ATOM 735 C CA . ALA A 1 99 ? -0.972 -4.927 -10.222 1.00 89.81 99 ALA A CA 1
ATOM 736 C C . ALA A 1 99 ? -0.988 -3.632 -9.386 1.00 89.81 99 ALA A C 1
ATOM 738 O O . ALA A 1 99 ? -1.372 -3.663 -8.215 1.00 89.81 99 ALA A O 1
ATOM 739 N N . MET A 1 100 ? -0.577 -2.492 -9.951 1.00 94.06 100 MET A N 1
ATOM 740 C CA . MET A 1 100 ? -0.653 -1.195 -9.265 1.00 94.06 100 MET A CA 1
ATOM 741 C C . MET A 1 100 ? -2.094 -0.719 -9.088 1.00 94.06 100 MET A C 1
ATOM 743 O O . MET A 1 100 ? -2.475 -0.336 -7.982 1.00 94.06 100 MET A O 1
ATOM 747 N N . ILE A 1 101 ? -2.914 -0.821 -10.135 1.00 95.62 101 ILE A N 1
ATOM 748 C CA . ILE A 1 101 ? -4.340 -0.479 -10.083 1.00 95.62 101 ILE A CA 1
ATOM 749 C C . ILE A 1 101 ? -5.056 -1.343 -9.041 1.00 95.62 101 ILE A C 1
ATOM 751 O O . ILE A 1 101 ? -5.785 -0.823 -8.198 1.00 95.62 101 ILE A O 1
ATOM 755 N N . PHE A 1 102 ? -4.797 -2.654 -9.039 1.00 95.12 102 PHE A N 1
ATOM 756 C CA . PHE A 1 102 ? -5.368 -3.569 -8.055 1.00 95.12 102 PHE A CA 1
ATOM 757 C C . PHE A 1 102 ? -5.023 -3.157 -6.617 1.00 95.12 102 PHE A C 1
ATOM 759 O O . PHE A 1 102 ? -5.912 -3.091 -5.766 1.00 95.12 102 PHE A O 1
ATOM 766 N N . ARG A 1 103 ? -3.757 -2.804 -6.340 1.00 94.62 103 ARG A N 1
ATOM 767 C CA . ARG A 1 103 ? -3.351 -2.305 -5.015 1.00 94.62 103 ARG A CA 1
ATOM 768 C C . ARG A 1 103 ? -4.091 -1.030 -4.636 1.00 94.62 103 ARG A C 1
ATOM 770 O O . ARG A 1 103 ? -4.573 -0.952 -3.512 1.00 94.62 103 ARG A O 1
ATOM 777 N N . ILE A 1 104 ? -4.214 -0.066 -5.546 1.00 97.56 104 ILE A N 1
ATOM 778 C CA . ILE A 1 104 ? -4.949 1.182 -5.295 1.00 97.56 104 ILE A CA 1
ATOM 779 C C . ILE A 1 104 ? -6.399 0.878 -4.917 1.00 97.56 104 ILE A C 1
ATOM 781 O O . ILE A 1 104 ? -6.854 1.347 -3.880 1.00 97.56 104 ILE A O 1
ATOM 785 N N . ILE A 1 105 ? -7.091 0.021 -5.676 1.00 98.19 105 ILE A N 1
ATOM 786 C CA . ILE A 1 105 ? -8.478 -0.371 -5.387 1.00 98.19 105 ILE A CA 1
ATOM 787 C C . ILE A 1 105 ? -8.593 -0.990 -3.988 1.00 98.19 105 ILE A C 1
ATOM 789 O O . ILE A 1 105 ? -9.423 -0.559 -3.183 1.00 98.19 105 ILE A O 1
ATOM 793 N N . ILE A 1 106 ? -7.749 -1.974 -3.665 1.00 97.62 106 ILE A N 1
ATOM 794 C CA . ILE A 1 106 ? -7.780 -2.645 -2.359 1.00 97.62 106 ILE A CA 1
ATOM 795 C C . ILE A 1 106 ? -7.465 -1.664 -1.223 1.00 97.62 106 ILE A C 1
ATOM 797 O O . ILE A 1 106 ? -8.168 -1.656 -0.210 1.00 97.62 106 ILE A O 1
ATOM 801 N N . TRP A 1 107 ? -6.470 -0.792 -1.385 1.00 97.75 107 TRP A N 1
ATOM 802 C CA . TRP A 1 107 ? -6.129 0.215 -0.380 1.00 97.75 107 TRP A CA 1
ATOM 803 C C . TRP A 1 107 ? -7.215 1.278 -0.210 1.00 97.75 107 TRP A C 1
ATOM 805 O O . TRP A 1 107 ? -7.487 1.682 0.921 1.00 97.75 107 TRP A O 1
ATOM 815 N N . SER A 1 108 ? -7.912 1.671 -1.278 1.00 98.12 108 SER A N 1
ATOM 816 C CA . SER A 1 108 ? -9.102 2.522 -1.188 1.00 98.12 108 SER A CA 1
ATOM 817 C C . SER A 1 108 ? -10.222 1.844 -0.393 1.00 98.12 108 SER A C 1
ATOM 819 O O . SER A 1 108 ? -10.856 2.491 0.444 1.00 98.12 108 SER A O 1
ATOM 821 N N . ILE A 1 109 ? -10.441 0.537 -0.587 1.00 98.06 109 ILE A N 1
ATOM 822 C CA . ILE A 1 109 ? -11.415 -0.241 0.196 1.00 98.06 109 ILE A CA 1
ATOM 823 C C . ILE A 1 109 ? -11.007 -0.290 1.673 1.00 98.06 109 ILE A C 1
ATOM 825 O O . ILE A 1 109 ? -11.835 0.003 2.537 1.00 98.06 109 ILE A O 1
ATOM 829 N N . ILE A 1 110 ? -9.743 -0.610 1.975 1.00 97.31 110 ILE A N 1
ATOM 830 C CA . ILE A 1 110 ? -9.206 -0.624 3.346 1.00 97.31 110 ILE A CA 1
ATOM 831 C C . ILE A 1 110 ? -9.435 0.738 4.004 1.00 97.31 110 ILE A C 1
ATOM 833 O O . ILE A 1 110 ? -10.051 0.813 5.067 1.00 97.31 110 ILE A O 1
ATOM 837 N N . LEU A 1 111 ? -9.014 1.822 3.351 1.00 97.31 111 LEU A N 1
ATOM 838 C CA . LEU A 1 111 ? -9.138 3.176 3.879 1.00 97.31 111 LEU A CA 1
ATOM 839 C C . LEU A 1 111 ? -10.605 3.553 4.140 1.00 97.31 111 LEU A C 1
ATOM 841 O O . LEU A 1 111 ? -10.932 4.085 5.205 1.00 97.31 111 LEU A O 1
ATOM 845 N N . ARG A 1 112 ? -11.516 3.200 3.224 1.00 97.25 112 ARG A N 1
ATOM 846 C CA . ARG A 1 112 ? -12.961 3.393 3.408 1.00 97.25 112 ARG A CA 1
ATOM 847 C C . ARG A 1 112 ? -13.490 2.635 4.628 1.00 97.25 112 ARG A C 1
ATOM 849 O O . ARG A 1 112 ? -14.258 3.201 5.405 1.00 97.25 112 ARG A O 1
ATOM 856 N N . LEU A 1 113 ? -13.072 1.384 4.839 1.00 96.69 113 LEU A N 1
ATOM 857 C CA . LEU A 1 113 ? -13.457 0.599 6.019 1.00 96.69 113 LEU A CA 1
ATOM 858 C C . LEU A 1 113 ? -12.979 1.248 7.327 1.00 96.69 113 LEU A C 1
ATOM 860 O O . LEU A 1 113 ? -13.738 1.266 8.302 1.00 96.69 113 LEU A O 1
ATOM 864 N N . LEU A 1 114 ? -11.764 1.808 7.346 1.00 95.94 114 LEU A N 1
ATOM 865 C CA . LEU A 1 114 ? -11.221 2.513 8.512 1.00 95.94 114 LEU A CA 1
ATOM 866 C C . LEU A 1 114 ? -12.020 3.780 8.838 1.00 95.94 114 LEU A C 1
ATOM 868 O O . LEU A 1 114 ? -12.386 3.989 9.996 1.00 95.94 114 LEU A O 1
ATOM 872 N N . PHE A 1 115 ? -12.349 4.597 7.832 1.00 95.38 115 PHE A N 1
ATOM 873 C CA . PHE A 1 115 ? -13.155 5.806 8.033 1.00 95.38 115 PHE A CA 1
ATOM 874 C C . PHE A 1 115 ? -14.562 5.493 8.544 1.00 95.38 115 PHE A C 1
ATOM 876 O O . PHE A 1 115 ? -15.030 6.137 9.485 1.00 95.38 115 PHE A O 1
ATOM 883 N N . LEU A 1 116 ? -15.220 4.475 7.979 1.00 94.31 116 LEU A N 1
ATOM 884 C CA . LEU A 1 116 ? -16.539 4.042 8.444 1.00 94.31 116 LEU A CA 1
ATOM 885 C C . LEU A 1 116 ? -16.500 3.567 9.902 1.00 94.31 116 LEU A C 1
ATOM 887 O O . LEU A 1 116 ? -17.409 3.884 10.665 1.00 94.31 116 LEU A O 1
ATOM 891 N N . HIS A 1 117 ? -15.445 2.854 10.308 1.00 92.88 117 HIS A N 1
ATOM 892 C CA . HIS A 1 117 ? -15.280 2.443 11.703 1.00 92.88 117 HIS A CA 1
ATOM 893 C C . HIS A 1 117 ? -15.029 3.630 12.643 1.00 92.88 117 HIS A C 1
ATOM 895 O O . HIS A 1 117 ? -15.633 3.700 13.710 1.00 92.88 117 HIS A O 1
ATOM 901 N N . LYS A 1 118 ? -14.173 4.585 12.251 1.00 92.06 118 LYS A N 1
ATOM 902 C CA . LYS A 1 118 ? -13.899 5.787 13.054 1.00 92.06 118 LYS A CA 1
ATOM 903 C C . LYS A 1 118 ? -15.164 6.623 13.267 1.00 92.06 118 LYS A C 1
ATOM 905 O O . LYS A 1 118 ? -15.404 7.079 14.382 1.00 92.06 118 LYS A O 1
ATOM 910 N N . LYS A 1 119 ? -15.981 6.789 12.220 1.00 90.31 119 LYS A N 1
ATOM 911 C CA . LYS A 1 119 ? -17.255 7.518 12.296 1.00 90.31 119 LYS A CA 1
ATOM 912 C C . LYS A 1 119 ? -18.233 6.854 13.267 1.00 90.31 119 LYS A C 1
ATOM 914 O O . LYS A 1 119 ? -18.791 7.540 14.113 1.00 90.31 119 LYS A O 1
ATOM 919 N N . GLU A 1 120 ? -18.410 5.536 13.171 1.00 88.38 120 GLU A N 1
ATOM 920 C CA . GLU A 1 120 ? -19.280 4.764 14.072 1.00 88.38 120 GLU A CA 1
ATOM 921 C C . GLU A 1 120 ? -18.857 4.907 15.541 1.00 88.38 120 GLU A C 1
ATOM 923 O O . GLU A 1 120 ? -19.673 5.305 16.369 1.00 88.38 120 GLU A O 1
ATOM 928 N N . ASN A 1 121 ? -17.574 4.685 15.848 1.00 87.69 121 ASN A N 1
ATOM 929 C CA . ASN A 1 121 ? -17.071 4.811 17.220 1.00 87.69 121 ASN A CA 1
ATOM 930 C C . ASN A 1 121 ? -17.252 6.235 17.774 1.00 87.69 121 ASN A C 1
ATOM 932 O O . ASN A 1 121 ? -17.514 6.407 18.960 1.00 87.69 121 ASN A O 1
ATOM 936 N N . SER A 1 122 ? -17.101 7.266 16.934 1.00 87.38 122 SER A N 1
ATOM 937 C CA . SER A 1 122 ? -17.293 8.659 17.353 1.00 87.38 122 SER A CA 1
ATOM 938 C C . SER A 1 122 ? -18.746 8.969 17.717 1.00 87.38 122 SER A C 1
ATOM 940 O O . SER A 1 122 ? -18.979 9.759 18.630 1.00 87.38 122 SER A O 1
ATOM 942 N N . LEU A 1 123 ? -19.711 8.386 17.001 1.00 87.56 123 LEU A N 1
ATOM 943 C CA . LEU A 1 123 ? -21.140 8.574 17.268 1.00 87.56 123 LEU A CA 1
ATOM 944 C C . LEU A 1 123 ? -21.566 7.845 18.545 1.00 87.56 123 LEU A C 1
ATOM 946 O O . LEU A 1 123 ? -22.250 8.432 19.377 1.00 87.56 123 LEU A O 1
ATOM 950 N N . GLU A 1 124 ? -21.106 6.605 18.729 1.00 84.88 124 GLU A N 1
ATOM 951 C CA . GLU A 1 124 ? -21.356 5.819 19.944 1.00 84.88 124 GLU A CA 1
ATOM 952 C C . GLU A 1 124 ? -20.819 6.530 21.193 1.00 84.88 124 GLU A C 1
ATOM 954 O O . GLU A 1 124 ? -21.512 6.623 22.203 1.00 84.88 124 GLU A O 1
ATOM 959 N N . ASN A 1 125 ? -19.606 7.086 21.114 1.00 82.06 125 ASN A N 1
ATOM 960 C CA . ASN A 1 125 ? -18.998 7.773 22.250 1.00 82.06 125 ASN A CA 1
ATOM 961 C C . ASN A 1 125 ? -19.755 9.060 22.617 1.00 82.06 125 ASN A C 1
ATOM 963 O O . ASN A 1 125 ? -19.978 9.323 23.791 1.00 82.06 125 ASN A O 1
ATOM 967 N N . LYS A 1 126 ? -20.226 9.818 21.616 1.00 83.00 126 LYS A N 1
ATOM 968 C CA . LYS A 1 126 ? -21.038 11.026 21.834 1.00 83.00 126 LYS A CA 1
ATOM 969 C C . LYS A 1 126 ? -22.405 10.715 22.461 1.00 83.00 126 LYS A C 1
ATOM 971 O O . LYS A 1 126 ? -22.905 11.520 23.235 1.00 83.00 126 LYS A O 1
ATOM 976 N N . GLY A 1 127 ? -23.001 9.565 22.142 1.00 77.56 127 GLY A N 1
ATOM 977 C CA . GLY A 1 127 ? -24.268 9.123 22.735 1.00 77.56 127 GLY A CA 1
ATOM 978 C C . GLY A 1 127 ? -24.154 8.624 24.180 1.00 77.56 127 GLY A C 1
ATOM 979 O O . GLY A 1 127 ? -25.151 8.628 24.882 1.00 77.56 127 GLY A O 1
ATOM 980 N N . ARG A 1 128 ? -22.961 8.211 24.635 1.00 75.69 128 ARG A N 1
ATOM 981 C CA . ARG A 1 128 ? -22.706 7.810 26.036 1.00 75.69 128 ARG A CA 1
ATOM 982 C C . ARG A 1 128 ? -22.416 8.978 26.979 1.00 75.69 128 ARG A C 1
ATOM 984 O O . ARG A 1 128 ? -22.425 8.788 28.188 1.00 75.69 128 ARG A O 1
ATOM 991 N N . THR A 1 129 ? -22.078 10.143 26.435 1.00 75.56 129 THR A N 1
ATOM 992 C CA . THR A 1 129 ? -21.765 11.358 27.204 1.00 75.56 129 THR A CA 1
ATOM 993 C C . THR A 1 129 ? -22.972 12.285 27.392 1.00 75.56 129 THR A C 1
ATOM 995 O O . THR A 1 129 ? -22.804 13.370 27.940 1.00 75.56 129 THR A O 1
ATOM 998 N N . LEU A 1 130 ? -24.144 11.891 26.885 1.00 64.75 130 LEU A N 1
ATOM 999 C CA . LEU A 1 130 ? -25.436 12.566 27.043 1.00 64.75 130 LEU A CA 1
ATOM 1000 C C . LEU A 1 13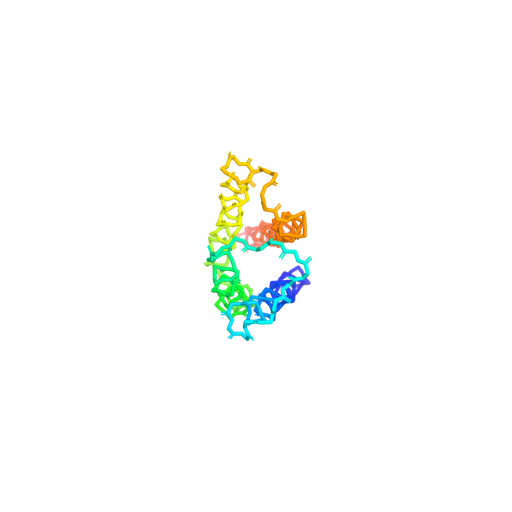0 ? -26.302 11.765 28.016 1.00 64.75 130 LEU A C 1
ATOM 1002 O O . LEU A 1 130 ? -27.057 12.413 28.767 1.00 64.75 130 LEU A O 1
#

Radius of gyration: 16.85 Å; chains: 1; bounding box: 42×28×51 Å

Secondary structure (DSSP, 8-state):
-HHHHHHHHHHHHHHHHHHHHHHHHHTS----SS---TTHHHHHHHHHHHIIIIIHHHHHTT-TTHHHHHHHHHHHHHHHHHHHHHHSTTTS-HHHHHHHHHHHHHHHHHHHHHHHHHHHHHHHHHHH--